Protein AF-A0A507SYB5-F1 (afdb_monomer)

Mean predicted aligned error: 3.6 Å

Sequence (78 aa):
MQKIVIGNETNINKALKNFELEL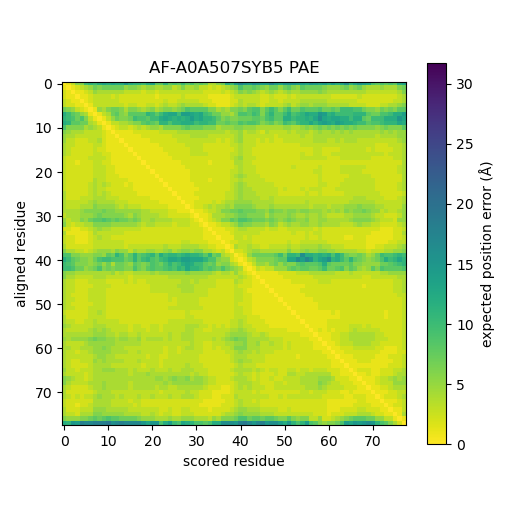DECWESGADNIEVYLIHQDSQNMWNSLLKYLQEHSDEFKYEVVKEFEKLLINFVI

Foldseek 3Di:
DAEAEQAPDPDLVVSVVVVVVVVVVCVVVVHFKYKYFYRHPCLPVSQVVVVVVCVVVVCQWDKDPPDPSTIMMIGGDD

Structure (mmCIF, N/CA/C/O backbone):
data_AF-A0A507SYB5-F1
#
_entry.id   AF-A0A507SYB5-F1
#
loop_
_atom_site.group_PDB
_atom_site.id
_atom_site.type_symbol
_atom_site.label_atom_id
_atom_site.label_alt_id
_atom_site.label_comp_id
_atom_site.label_asym_id
_atom_site.label_entity_id
_atom_site.label_seq_id
_atom_site.pdbx_PDB_ins_code
_atom_site.Cartn_x
_atom_site.Cartn_y
_atom_site.Cartn_z
_atom_site.occupancy
_atom_site.B_iso_or_equiv
_atom_site.auth_seq_id
_atom_site.auth_comp_id
_atom_site.auth_asym_id
_atom_site.auth_atom_id
_atom_site.pdbx_PDB_model_num
ATOM 1 N N . MET A 1 1 ? 3.688 -13.802 -7.674 1.00 69.62 1 MET A N 1
ATOM 2 C CA . MET A 1 1 ? 2.801 -12.711 -7.231 1.00 69.62 1 MET A CA 1
ATOM 3 C C . MET A 1 1 ? 2.954 -12.610 -5.727 1.00 69.62 1 MET A C 1
ATOM 5 O O . MET A 1 1 ? 2.708 -13.608 -5.056 1.00 69.62 1 MET A O 1
ATOM 9 N N . GLN A 1 2 ? 3.486 -11.488 -5.245 1.00 87.94 2 GLN A N 1
ATOM 10 C CA . GLN A 1 2 ? 3.711 -11.243 -3.815 1.00 87.94 2 GLN A CA 1
ATOM 11 C C . GLN A 1 2 ? 2.408 -10.775 -3.154 1.00 87.94 2 GLN A C 1
ATOM 13 O O . GLN A 1 2 ? 1.494 -10.314 -3.843 1.00 87.94 2 GLN A O 1
ATOM 18 N N . LYS A 1 3 ? 2.307 -10.917 -1.831 1.00 92.44 3 LYS A N 1
ATOM 19 C CA . LYS A 1 3 ? 1.116 -10.535 -1.067 1.00 92.44 3 LYS A CA 1
ATOM 20 C C . LYS A 1 3 ? 1.507 -9.740 0.173 1.00 92.44 3 LYS A C 1
ATOM 22 O O . LYS A 1 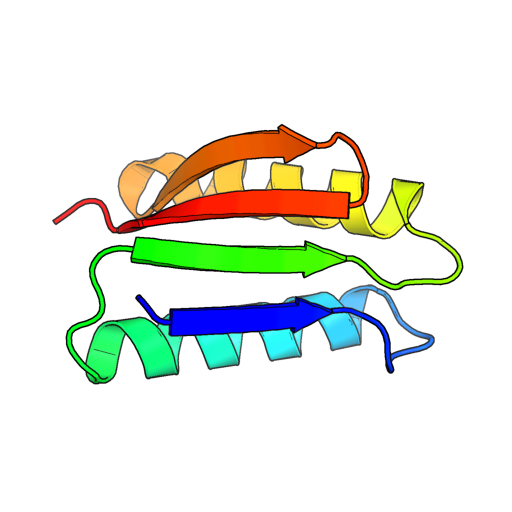3 ? 2.262 -10.256 0.987 1.00 92.44 3 LYS A O 1
ATOM 27 N N . ILE A 1 4 ? 0.880 -8.581 0.354 1.00 91.50 4 ILE A N 1
ATOM 28 C CA . ILE A 1 4 ? 0.991 -7.743 1.552 1.00 91.50 4 ILE A CA 1
ATOM 29 C C . ILE A 1 4 ? -0.355 -7.731 2.284 1.00 91.50 4 ILE A C 1
ATOM 31 O O . ILE A 1 4 ? -1.420 -7.651 1.663 1.00 91.50 4 ILE A O 1
ATOM 35 N N . VAL A 1 5 ? -0.332 -7.845 3.613 1.00 91.69 5 VAL A N 1
ATOM 36 C CA . VAL A 1 5 ? -1.539 -7.815 4.454 1.00 91.69 5 VAL A CA 1
ATOM 37 C C . VAL A 1 5 ? -1.398 -6.733 5.511 1.00 91.69 5 VAL A C 1
ATOM 39 O O . VAL A 1 5 ? -0.586 -6.850 6.419 1.00 91.69 5 VAL A O 1
ATOM 42 N N . ILE A 1 6 ? -2.255 -5.720 5.433 1.00 87.81 6 ILE A N 1
ATOM 43 C CA . ILE A 1 6 ? -2.288 -4.590 6.359 1.00 87.81 6 ILE A CA 1
ATOM 44 C C . ILE A 1 6 ? -3.452 -4.800 7.325 1.00 87.81 6 ILE A C 1
ATOM 46 O O . ILE A 1 6 ? -4.606 -4.802 6.897 1.00 87.81 6 ILE A O 1
ATOM 50 N N . GLY A 1 7 ? -3.199 -4.976 8.623 1.00 80.88 7 GLY A N 1
ATOM 51 C CA . GLY A 1 7 ? -4.307 -5.250 9.550 1.00 80.88 7 GLY A CA 1
ATOM 52 C C . GLY A 1 7 ? -3.975 -5.509 11.015 1.00 80.88 7 GLY A C 1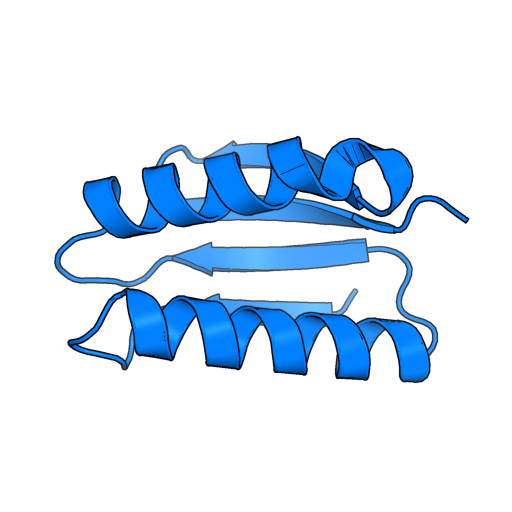
ATOM 53 O O . GLY A 1 7 ? -4.885 -5.534 11.841 1.00 80.88 7 GLY A O 1
ATOM 54 N N . ASN A 1 8 ? -2.702 -5.676 11.370 1.00 71.31 8 ASN A N 1
ATOM 55 C CA . ASN A 1 8 ? -2.308 -5.973 12.752 1.00 71.31 8 ASN A CA 1
ATOM 56 C C . ASN A 1 8 ? -1.944 -4.714 13.552 1.00 71.31 8 ASN A C 1
ATOM 58 O O . ASN A 1 8 ? -1.770 -4.758 14.771 1.00 71.31 8 ASN A O 1
ATOM 62 N N . GLU A 1 9 ? -1.805 -3.582 12.877 1.00 75.81 9 GLU A N 1
ATOM 63 C CA . GLU A 1 9 ? -1.401 -2.316 13.455 1.00 75.81 9 GLU A CA 1
ATOM 64 C C . GLU A 1 9 ? -2.619 -1.539 13.940 1.00 75.81 9 GLU A C 1
ATOM 66 O O . GLU A 1 9 ? 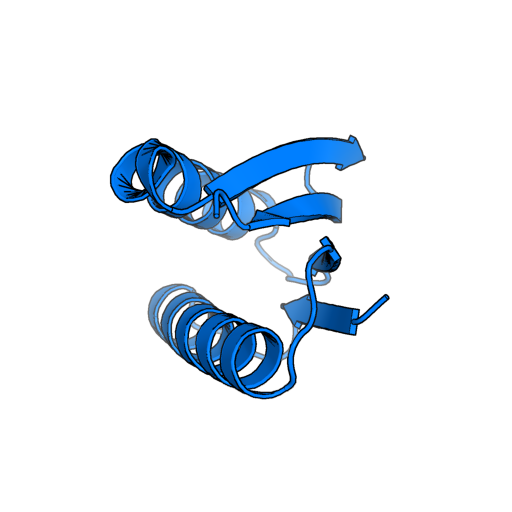-3.603 -1.427 13.236 1.00 75.81 9 GLU A O 1
ATOM 71 N N . THR A 1 10 ? -2.555 -0.938 15.128 1.00 72.69 10 THR A N 1
ATOM 72 C CA . THR A 1 10 ? -3.600 -0.005 15.605 1.00 72.69 10 THR A CA 1
ATOM 73 C C . THR A 1 10 ? -3.349 1.434 15.135 1.00 72.69 10 THR A C 1
ATOM 75 O O . THR A 1 10 ? -4.170 2.322 15.345 1.00 72.69 10 THR A O 1
ATOM 78 N N . ASN A 1 11 ? -2.173 1.697 14.554 1.00 84.94 11 ASN A N 1
ATOM 79 C CA . ASN A 1 11 ? -1.722 3.022 14.141 1.00 84.94 11 ASN A CA 1
ATOM 80 C C . ASN A 1 11 ? -1.466 3.035 12.631 1.00 84.94 11 ASN A C 1
ATOM 82 O O . ASN A 1 11 ? -0.522 2.400 12.160 1.00 84.94 11 ASN A O 1
ATOM 86 N N . ILE A 1 12 ? -2.266 3.820 11.911 1.00 84.56 12 ILE A N 1
ATOM 87 C CA . ILE A 1 12 ? -2.238 3.949 10.448 1.00 84.56 12 ILE A CA 1
ATOM 88 C C . ILE A 1 12 ? -0.855 4.367 9.933 1.00 84.56 12 ILE A C 1
ATOM 90 O O . ILE A 1 12 ? -0.363 3.792 8.971 1.00 84.56 12 ILE A O 1
ATOM 94 N N . ASN A 1 13 ? -0.171 5.300 10.602 1.00 88.25 13 ASN A N 1
ATOM 95 C CA . ASN A 1 13 ? 1.156 5.750 10.163 1.00 88.25 13 ASN A CA 1
ATOM 96 C C . ASN A 1 13 ? 2.207 4.643 10.288 1.00 88.25 13 ASN A C 1
ATOM 98 O O . ASN A 1 13 ? 3.153 4.592 9.509 1.00 88.25 13 ASN A O 1
ATOM 102 N N . LYS A 1 14 ? 2.066 3.767 11.289 1.00 89.25 14 LYS A N 1
ATOM 103 C CA . LYS A 1 14 ? 2.950 2.608 11.434 1.00 89.25 14 LYS A CA 1
ATOM 104 C C . LYS A 1 14 ? 2.626 1.549 10.379 1.00 89.25 14 LYS A C 1
ATOM 106 O O . LYS A 1 14 ? 3.549 1.001 9.793 1.00 89.25 14 LYS A O 1
ATOM 111 N N . ALA A 1 15 ? 1.340 1.309 10.131 1.00 89.38 15 ALA A N 1
ATOM 112 C CA . ALA A 1 15 ? 0.875 0.392 9.097 1.00 89.38 15 ALA A CA 1
ATOM 113 C C . ALA A 1 15 ? 1.387 0.801 7.709 1.00 89.38 15 ALA A C 1
ATOM 115 O O . ALA A 1 15 ? 1.895 -0.038 6.976 1.00 89.38 15 ALA A O 1
ATOM 116 N N . LEU A 1 16 ? 1.325 2.098 7.384 1.00 90.62 16 LEU A N 1
ATOM 117 C CA . LEU A 1 16 ? 1.798 2.623 6.105 1.00 90.62 16 LEU A CA 1
ATOM 118 C C . LEU A 1 16 ? 3.319 2.490 5.951 1.00 90.62 16 LEU A C 1
ATOM 120 O O . LEU A 1 16 ? 3.778 2.033 4.917 1.00 90.62 16 LEU A O 1
ATOM 124 N N . LYS A 1 17 ? 4.097 2.776 7.000 1.00 91.75 17 LYS A N 1
ATOM 125 C CA . LYS A 1 17 ? 5.555 2.565 6.971 1.00 91.75 17 LYS A CA 1
ATOM 126 C C . LYS A 1 17 ? 5.950 1.100 6.807 1.00 91.75 17 LYS A C 1
ATOM 128 O O . LYS A 1 17 ? 6.910 0.805 6.112 1.00 91.75 17 LYS A O 1
ATOM 133 N N . ASN A 1 18 ? 5.243 0.187 7.473 1.00 91.88 18 ASN A N 1
ATOM 134 C CA . ASN A 1 18 ? 5.473 -1.246 7.286 1.00 91.88 18 ASN A CA 1
ATOM 135 C C . ASN A 1 18 ? 5.148 -1.657 5.844 1.00 91.88 18 ASN A C 1
ATOM 137 O O . ASN A 1 18 ? 5.912 -2.388 5.231 1.00 91.88 18 ASN A O 1
ATOM 141 N N . PHE A 1 19 ? 4.047 -1.135 5.302 1.00 92.62 19 PHE A N 1
ATOM 142 C CA . PHE A 1 19 ? 3.654 -1.351 3.918 1.00 92.62 19 PHE A CA 1
ATOM 143 C C . PHE A 1 19 ? 4.708 -0.845 2.917 1.00 92.62 19 PHE A C 1
ATOM 145 O O . PHE A 1 19 ? 5.043 -1.576 1.995 1.00 92.62 19 PHE A O 1
ATOM 152 N N . GLU A 1 20 ? 5.259 0.355 3.119 1.00 92.94 20 GLU A N 1
ATOM 153 C CA . GLU A 1 20 ? 6.361 0.904 2.310 1.00 92.94 20 GLU A CA 1
ATOM 154 C C . GLU A 1 20 ? 7.580 -0.032 2.312 1.00 92.94 20 GLU A C 1
ATOM 156 O O . GLU A 1 20 ? 8.081 -0.397 1.255 1.00 92.94 20 GLU A O 1
ATOM 161 N N . LEU A 1 21 ? 8.001 -0.500 3.492 1.00 93.19 21 LEU A N 1
ATOM 162 C CA . LEU A 1 21 ? 9.121 -1.439 3.609 1.00 93.19 21 LEU A CA 1
ATOM 163 C C . LEU A 1 21 ? 8.842 -2.770 2.895 1.00 93.19 21 LEU A C 1
ATOM 165 O O . LEU A 1 21 ? 9.719 -3.304 2.225 1.00 93.19 21 LEU A O 1
ATOM 169 N N . GLU A 1 22 ? 7.62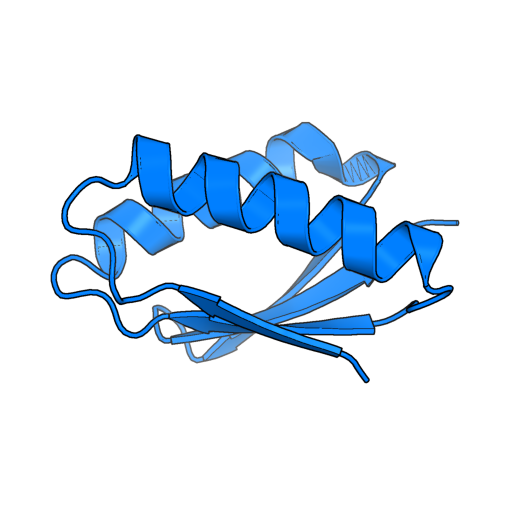4 -3.303 3.010 1.00 93.75 22 GLU A N 1
ATOM 170 C CA . GLU A 1 22 ? 7.243 -4.533 2.309 1.00 93.75 22 GLU A CA 1
ATOM 171 C C . GLU A 1 22 ? 7.190 -4.345 0.782 1.00 93.75 22 GLU A C 1
ATOM 173 O O . GLU A 1 22 ? 7.502 -5.283 0.045 1.00 93.75 22 GLU A O 1
ATOM 178 N N . LEU A 1 23 ? 6.822 -3.155 0.285 1.00 92.25 23 LEU A N 1
ATOM 179 C CA . LEU A 1 23 ? 6.906 -2.831 -1.143 1.00 92.25 23 LEU A CA 1
ATOM 180 C C . LEU A 1 23 ? 8.357 -2.842 -1.629 1.00 92.25 23 LEU A C 1
ATOM 182 O O . LEU A 1 23 ? 8.636 -3.477 -2.647 1.00 92.25 23 LEU A O 1
ATOM 186 N N . ASP A 1 24 ? 9.264 -2.198 -0.895 1.00 91.81 24 ASP A N 1
ATOM 187 C CA . ASP A 1 24 ? 10.691 -2.158 -1.229 1.00 91.81 24 ASP A CA 1
ATOM 188 C C . ASP A 1 24 ? 11.285 -3.574 -1.267 1.00 91.81 24 ASP A C 1
ATOM 190 O O . ASP A 1 24 ? 11.925 -3.961 -2.245 1.00 91.81 24 ASP A O 1
ATOM 194 N N . GLU A 1 25 ? 10.991 -4.401 -0.259 1.00 92.50 25 GLU A N 1
ATOM 195 C CA . GLU A 1 25 ? 11.420 -5.805 -0.228 1.00 92.50 25 GLU A CA 1
ATOM 196 C C . GLU A 1 25 ? 10.854 -6.607 -1.412 1.00 92.50 25 GLU A C 1
ATOM 198 O O . GLU A 1 25 ? 11.551 -7.424 -2.027 1.00 92.50 25 GLU A O 1
ATOM 203 N N . CYS A 1 26 ? 9.585 -6.378 -1.770 1.00 91.56 26 CYS A N 1
ATOM 204 C CA . CYS A 1 26 ? 8.976 -7.019 -2.931 1.00 91.56 26 CYS A CA 1
ATOM 205 C C . CYS A 1 26 ? 9.685 -6.608 -4.228 1.00 91.56 26 CYS A C 1
ATOM 207 O O . CYS A 1 26 ? 9.974 -7.479 -5.055 1.00 91.56 26 CYS A O 1
ATOM 209 N N . TRP A 1 27 ? 10.001 -5.325 -4.390 1.00 90.06 27 TRP A N 1
ATOM 210 C CA . TRP A 1 27 ? 10.724 -4.813 -5.549 1.00 90.06 27 TRP A CA 1
ATOM 211 C C . TRP A 1 27 ? 12.132 -5.403 -5.655 1.00 90.06 27 TRP A C 1
ATOM 213 O O . TRP A 1 27 ? 12.497 -5.948 -6.697 1.00 90.06 27 TRP A O 1
ATOM 223 N N . GLU A 1 28 ? 12.894 -5.395 -4.558 1.00 90.44 28 GLU A N 1
ATOM 224 C CA . GLU A 1 28 ? 14.236 -5.986 -4.490 1.00 90.44 28 GLU A CA 1
ATOM 225 C C . GLU A 1 28 ? 14.225 -7.492 -4.790 1.00 90.44 28 GLU A C 1
ATOM 227 O O . GLU A 1 28 ? 15.170 -8.030 -5.373 1.00 90.44 28 GLU A O 1
ATOM 232 N N . SER A 1 29 ? 13.130 -8.182 -4.451 1.00 89.44 29 SER A N 1
ATOM 233 C CA . SER A 1 29 ? 12.925 -9.596 -4.789 1.00 89.44 29 SER A CA 1
ATOM 234 C C . SER A 1 29 ? 12.581 -9.851 -6.267 1.00 89.44 29 SER A C 1
ATOM 236 O O . SER A 1 29 ? 12.458 -11.009 -6.674 1.00 89.44 29 SER A O 1
ATOM 238 N N . GLY A 1 30 ? 12.430 -8.796 -7.075 1.00 87.94 30 GLY A N 1
ATOM 239 C CA . GLY A 1 30 ? 12.047 -8.868 -8.486 1.00 87.94 30 GLY A CA 1
ATOM 240 C C . GLY A 1 30 ? 10.555 -9.122 -8.703 1.00 87.94 30 GLY A C 1
ATOM 241 O O . GLY A 1 30 ? 10.177 -9.758 -9.687 1.00 87.94 30 GLY A O 1
ATOM 242 N N . ALA A 1 31 ? 9.697 -8.709 -7.766 1.00 88.38 31 ALA A N 1
ATOM 243 C CA . ALA A 1 31 ? 8.257 -8.825 -7.940 1.00 88.38 31 ALA A CA 1
ATOM 244 C C . ALA A 1 31 ? 7.715 -7.664 -8.777 1.00 88.38 31 ALA A C 1
ATOM 246 O O . ALA A 1 31 ? 7.871 -6.512 -8.406 1.00 88.38 31 ALA A O 1
ATOM 247 N N . ASP A 1 32 ? 6.989 -7.981 -9.849 1.00 86.00 32 ASP A N 1
ATOM 248 C CA . ASP A 1 32 ? 6.354 -6.951 -10.687 1.00 86.00 32 ASP A CA 1
ATOM 249 C C . ASP A 1 32 ? 4.936 -6.594 -10.222 1.00 86.00 32 ASP A C 1
ATOM 251 O O . ASP A 1 32 ? 4.454 -5.494 -10.479 1.00 86.00 32 ASP A O 1
ATOM 255 N N . ASN A 1 33 ? 4.253 -7.535 -9.555 1.00 90.75 33 ASN A N 1
ATOM 256 C CA . ASN A 1 33 ? 2.855 -7.400 -9.144 1.00 90.75 33 ASN A CA 1
ATOM 257 C C . ASN A 1 33 ? 2.652 -7.888 -7.701 1.00 90.75 33 ASN A C 1
ATOM 259 O O . ASN A 1 33 ? 3.092 -8.991 -7.328 1.00 90.75 33 ASN A O 1
ATOM 263 N N . ILE A 1 34 ? 1.917 -7.094 -6.927 1.00 94.31 34 ILE A N 1
ATOM 264 C CA . ILE A 1 34 ? 1.644 -7.284 -5.505 1.00 94.31 34 ILE A CA 1
ATOM 265 C C . ILE A 1 34 ? 0.137 -7.238 -5.268 1.00 94.31 34 ILE A C 1
ATOM 267 O O . ILE A 1 34 ? -0.548 -6.311 -5.693 1.00 94.31 34 ILE A O 1
ATOM 271 N N . GLU A 1 35 ? -0.386 -8.218 -4.535 1.00 94.88 35 GLU A N 1
ATOM 272 C CA . GLU A 1 35 ? -1.733 -8.133 -3.977 1.00 94.88 35 GLU A CA 1
ATOM 273 C C . GLU A 1 35 ? -1.693 -7.560 -2.563 1.00 94.88 35 GLU A C 1
ATOM 275 O O . GLU A 1 35 ? -1.051 -8.127 -1.680 1.00 94.88 35 GLU A O 1
ATOM 280 N N . VAL A 1 36 ? -2.444 -6.494 -2.313 1.00 93.25 36 VAL A N 1
ATOM 281 C CA . VAL A 1 36 ? -2.559 -5.892 -0.984 1.00 93.25 36 VAL A CA 1
ATOM 282 C C . VAL A 1 36 ? -3.944 -6.161 -0.424 1.00 93.25 36 VAL A C 1
ATOM 284 O O . VAL A 1 36 ? -4.954 -5.923 -1.090 1.00 93.25 36 VAL A O 1
ATOM 287 N N . TYR A 1 37 ? -3.985 -6.650 0.812 1.00 92.94 37 TYR A N 1
ATOM 288 C CA . TYR A 1 37 ? -5.209 -6.944 1.546 1.00 92.94 37 TYR A CA 1
ATOM 289 C C . TYR A 1 37 ? -5.291 -6.064 2.789 1.00 92.94 37 TYR A C 1
ATOM 291 O O . TYR A 1 37 ? -4.367 -6.056 3.599 1.00 92.94 37 TYR A O 1
ATOM 299 N N . LEU A 1 38 ? -6.407 -5.364 2.961 1.00 89.81 38 LEU A N 1
ATOM 300 C CA . LEU A 1 38 ? -6.697 -4.568 4.145 1.00 89.81 38 LEU A CA 1
ATOM 301 C C . LEU A 1 38 ? -7.652 -5.338 5.055 1.00 89.81 38 LEU A C 1
ATOM 303 O O . LEU A 1 38 ? -8.782 -5.652 4.689 1.00 89.81 38 LEU A O 1
ATOM 307 N N . ILE A 1 39 ? -7.182 -5.627 6.262 1.00 85.25 39 ILE A N 1
ATOM 308 C CA . ILE A 1 39 ? -7.914 -6.289 7.344 1.00 85.25 39 ILE A CA 1
ATOM 309 C C . ILE A 1 39 ? -7.764 -5.420 8.601 1.00 85.25 39 ILE A C 1
ATOM 311 O O . ILE A 1 39 ? -7.315 -5.876 9.647 1.00 85.25 39 ILE A O 1
ATOM 315 N N . HIS A 1 40 ? -8.061 -4.127 8.483 1.00 77.00 40 HIS A N 1
ATOM 316 C CA . HIS A 1 40 ? -7.877 -3.152 9.557 1.00 77.00 40 HIS A CA 1
ATOM 317 C C . HIS A 1 40 ? -9.232 -2.765 10.174 1.00 77.00 40 HIS A C 1
ATOM 319 O O . HIS A 1 40 ? -10.248 -2.728 9.490 1.00 77.00 40 HIS A O 1
ATOM 325 N N . GLN A 1 41 ? -9.285 -2.462 11.476 1.00 68.94 41 GLN A N 1
ATOM 326 C CA . GLN A 1 41 ? -10.549 -2.057 12.125 1.00 68.94 41 GLN A CA 1
ATOM 327 C C . GLN A 1 41 ? -11.066 -0.699 11.622 1.00 68.94 41 GLN A C 1
ATOM 329 O O . GLN A 1 41 ? -12.269 -0.457 11.602 1.00 68.94 41 GLN A O 1
ATOM 334 N N . ASP A 1 42 ? -10.151 0.162 11.182 1.00 81.06 42 ASP A N 1
ATOM 335 C CA . ASP A 1 42 ? -10.422 1.430 10.503 1.00 81.06 42 ASP A CA 1
ATOM 336 C C . ASP A 1 42 ? -9.981 1.328 9.034 1.00 81.06 42 ASP A C 1
ATOM 338 O O . ASP A 1 42 ? -9.021 1.972 8.600 1.00 81.06 42 ASP A O 1
ATOM 342 N N . SER A 1 43 ? -10.602 0.403 8.291 1.00 75.75 43 SER A N 1
ATOM 343 C CA . SER A 1 43 ? -10.264 0.159 6.883 1.00 75.75 43 SER A CA 1
ATOM 344 C C . SER A 1 43 ? -10.423 1.408 6.023 1.00 75.75 43 SER A C 1
ATOM 346 O O . SER A 1 43 ? -9.679 1.562 5.065 1.00 75.75 43 SER A O 1
ATOM 348 N N . GLN A 1 44 ? -11.345 2.317 6.353 1.00 86.56 44 GLN A N 1
ATOM 349 C CA . GLN A 1 44 ? -11.610 3.496 5.530 1.00 86.56 44 GLN A CA 1
ATOM 350 C C . GLN A 1 44 ? -10.472 4.520 5.593 1.00 86.56 44 GLN A C 1
ATOM 352 O O . GLN A 1 44 ? -10.008 4.979 4.548 1.00 86.56 44 GLN A O 1
ATOM 357 N N . ASN A 1 45 ? -9.989 4.870 6.790 1.00 88.25 45 ASN A N 1
ATOM 358 C CA . ASN A 1 45 ? -8.878 5.815 6.895 1.00 88.25 45 ASN A CA 1
ATOM 359 C C . ASN A 1 45 ? -7.577 5.206 6.367 1.00 88.25 45 ASN A C 1
ATOM 361 O O . ASN A 1 45 ? -6.855 5.878 5.633 1.00 88.25 45 ASN A O 1
ATOM 365 N N . MET A 1 46 ? -7.318 3.924 6.658 1.00 89.44 46 MET A N 1
ATOM 366 C CA . MET A 1 46 ? -6.158 3.219 6.107 1.00 89.44 46 MET A CA 1
ATOM 367 C C . MET A 1 46 ? -6.200 3.183 4.576 1.00 89.44 46 MET A C 1
ATOM 369 O O . MET A 1 46 ? -5.204 3.482 3.927 1.00 89.44 46 MET A O 1
ATOM 373 N N . TRP A 1 47 ? -7.361 2.875 3.994 1.00 91.19 47 TRP A N 1
ATOM 374 C CA . TRP A 1 47 ? -7.568 2.868 2.549 1.00 91.19 47 TRP A CA 1
ATOM 375 C C . TRP A 1 47 ? -7.283 4.229 1.919 1.00 91.19 47 TRP A C 1
ATOM 377 O O . TRP A 1 47 ? -6.531 4.311 0.955 1.00 91.19 47 TRP A O 1
ATOM 387 N N . ASN A 1 48 ? -7.822 5.308 2.491 1.00 91.88 48 ASN A N 1
ATOM 388 C CA . ASN A 1 48 ? -7.581 6.659 1.987 1.00 91.88 48 ASN A CA 1
ATOM 389 C C . ASN A 1 48 ? -6.099 7.048 2.070 1.00 91.88 48 ASN A C 1
ATOM 391 O O . ASN A 1 48 ? -5.568 7.626 1.124 1.00 91.88 48 ASN A O 1
ATOM 395 N N . SER A 1 49 ? -5.425 6.718 3.175 1.00 92.19 49 SER A N 1
ATOM 396 C CA . SER A 1 49 ? -3.984 6.945 3.331 1.00 92.19 49 SER A CA 1
ATOM 397 C C . SER A 1 49 ? -3.164 6.153 2.315 1.00 92.19 49 SER A C 1
ATOM 399 O O . SER A 1 49 ? -2.247 6.704 1.715 1.00 92.19 49 SER A O 1
ATOM 401 N N . LEU A 1 50 ? -3.525 4.892 2.084 1.00 92.25 50 LEU A N 1
ATOM 402 C CA . LEU A 1 50 ? -2.856 4.016 1.131 1.00 92.25 50 LEU A CA 1
ATOM 403 C C . LEU A 1 50 ? -3.037 4.498 -0.313 1.00 92.25 50 LEU A C 1
ATOM 405 O O . LEU A 1 50 ? -2.067 4.610 -1.052 1.00 92.25 50 LEU A O 1
ATOM 409 N N . LEU A 1 51 ? -4.267 4.833 -0.713 1.00 93.94 51 LEU A N 1
ATOM 410 C CA . LEU A 1 51 ? -4.533 5.377 -2.045 1.00 93.94 51 LEU A CA 1
ATOM 411 C C . LEU A 1 51 ? -3.810 6.701 -2.265 1.00 93.94 51 LEU A C 1
ATOM 413 O O . LEU A 1 51 ? -3.284 6.929 -3.350 1.00 93.94 51 LEU A O 1
ATOM 417 N N . LYS A 1 52 ? -3.769 7.560 -1.242 1.00 94.62 52 LYS A N 1
ATOM 418 C CA . LYS A 1 52 ? -3.027 8.816 -1.306 1.00 94.62 52 LYS A CA 1
ATOM 419 C C . LYS A 1 52 ? -1.536 8.562 -1.539 1.00 94.62 52 LYS A C 1
ATOM 421 O O . LYS A 1 52 ? -0.981 9.160 -2.450 1.00 94.62 52 LYS A O 1
ATOM 426 N N . TYR A 1 53 ? -0.929 7.650 -0.780 1.00 93.56 53 TYR A N 1
ATOM 427 C CA . TYR A 1 53 ? 0.466 7.251 -0.974 1.00 93.56 53 TYR A CA 1
ATOM 428 C C . TYR A 1 53 ? 0.715 6.762 -2.412 1.00 93.56 53 TYR A C 1
ATOM 430 O O . TYR A 1 53 ? 1.577 7.285 -3.109 1.00 93.56 53 TYR A O 1
ATOM 438 N N . LEU A 1 54 ? -0.111 5.840 -2.916 1.00 93.88 54 LEU A N 1
ATOM 439 C CA . LEU A 1 54 ? 0.044 5.306 -4.275 1.00 93.88 54 LEU A CA 1
ATOM 440 C C . LEU A 1 54 ? -0.165 6.364 -5.371 1.00 93.88 54 LEU A C 1
ATOM 442 O O . LEU A 1 54 ? 0.397 6.252 -6.455 1.00 93.88 54 LEU A O 1
ATOM 446 N N . GLN A 1 55 ? -0.984 7.386 -5.116 1.00 94.12 55 GLN A N 1
ATOM 447 C CA . GLN A 1 55 ? -1.151 8.523 -6.024 1.00 94.12 55 GLN A CA 1
ATOM 448 C C . GLN A 1 55 ? 0.054 9.471 -5.989 1.00 94.12 55 GLN A C 1
ATOM 450 O O . GLN A 1 55 ? 0.454 9.973 -7.038 1.00 94.12 55 GLN A O 1
ATOM 455 N N . GLU A 1 56 ? 0.622 9.718 -4.807 1.00 94.88 56 GLU A N 1
ATOM 456 C CA . GLU A 1 56 ? 1.825 10.542 -4.632 1.00 94.88 56 GLU A CA 1
ATOM 457 C C . GLU A 1 56 ? 3.050 9.906 -5.310 1.00 94.88 56 GLU A C 1
ATOM 459 O O . GLU A 1 56 ? 3.873 10.640 -5.846 1.00 94.88 56 GLU A O 1
ATOM 464 N N . HIS A 1 57 ? 3.096 8.572 -5.381 1.00 93.06 57 HIS A N 1
ATOM 465 C CA . HIS A 1 57 ? 4.148 7.778 -6.030 1.00 93.06 57 HIS A CA 1
ATOM 466 C C . HIS A 1 57 ? 3.689 7.127 -7.352 1.00 93.06 57 HIS A C 1
ATOM 468 O O . HIS A 1 57 ? 4.046 5.995 -7.681 1.00 93.06 57 HIS A O 1
ATOM 474 N N . SER A 1 58 ? 2.836 7.813 -8.119 1.00 92.94 58 SER A N 1
ATOM 475 C CA . SER A 1 58 ? 2.263 7.269 -9.368 1.00 92.94 58 SER A CA 1
ATOM 476 C C . SER A 1 58 ? 3.264 7.067 -10.519 1.00 92.94 58 SER A C 1
ATOM 478 O O . SER A 1 58 ? 2.943 6.430 -11.525 1.00 92.94 58 SER A O 1
ATOM 480 N N . ASP A 1 59 ? 4.464 7.627 -10.393 1.00 91.75 59 ASP A N 1
ATOM 481 C CA . ASP A 1 59 ? 5.607 7.389 -11.269 1.00 91.75 59 ASP A CA 1
ATOM 482 C C . ASP A 1 59 ? 6.294 6.046 -10.991 1.00 91.75 59 ASP A C 1
ATOM 484 O O . ASP A 1 59 ? 6.850 5.460 -11.917 1.00 91.75 59 ASP A O 1
ATOM 488 N N . GLU A 1 60 ? 6.186 5.536 -9.763 1.00 89.94 60 GLU A N 1
ATOM 489 C CA . GLU A 1 60 ? 6.765 4.263 -9.316 1.00 89.94 60 GLU A CA 1
ATOM 490 C C . GLU A 1 60 ? 5.735 3.122 -9.325 1.00 89.94 60 GLU A C 1
ATOM 492 O O . GLU A 1 60 ? 6.071 1.962 -9.579 1.00 89.94 60 GLU A O 1
ATOM 497 N N . PHE A 1 61 ? 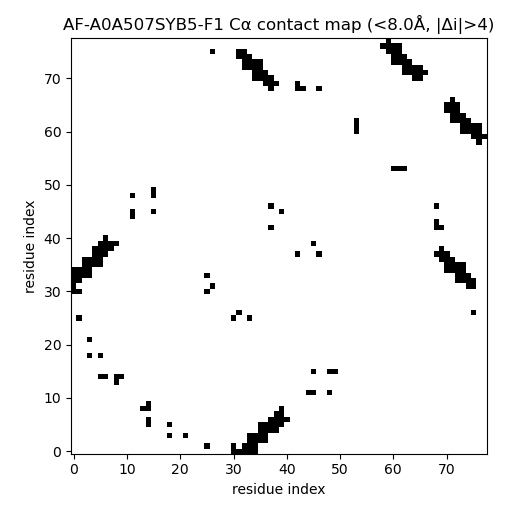4.456 3.437 -9.093 1.00 92.75 61 PHE A N 1
ATOM 498 C CA . PHE A 1 61 ? 3.402 2.441 -8.910 1.00 92.75 61 PHE A CA 1
ATOM 499 C C . PHE A 1 61 ? 2.161 2.719 -9.757 1.00 92.75 61 PHE A C 1
ATOM 501 O O . PHE A 1 61 ? 1.668 3.839 -9.878 1.00 92.75 61 PHE A O 1
ATOM 508 N N . LYS A 1 62 ? 1.561 1.644 -10.265 1.00 94.00 62 LYS A N 1
ATOM 509 C CA . LYS A 1 62 ? 0.171 1.620 -10.734 1.00 94.00 62 LYS A CA 1
ATOM 510 C C . LYS A 1 62 ? -0.639 0.735 -9.816 1.00 94.00 62 LYS A C 1
ATOM 512 O O . LYS A 1 62 ? -0.146 -0.299 -9.381 1.00 94.00 62 LYS A O 1
ATOM 517 N N . TYR A 1 63 ? -1.895 1.090 -9.575 1.00 94.56 63 TYR A N 1
ATOM 518 C CA . TYR A 1 63 ? -2.780 0.246 -8.786 1.00 94.56 63 TYR A CA 1
ATOM 519 C C . TYR A 1 63 ? -4.151 0.059 -9.422 1.00 94.56 63 TYR A C 1
ATOM 521 O O . TYR A 1 63 ? -4.644 0.908 -10.165 1.00 94.56 63 TYR A O 1
ATOM 529 N N . GLU A 1 64 ? -4.773 -1.065 -9.086 1.00 94.94 64 GLU A N 1
ATOM 530 C CA . GLU A 1 64 ? -6.146 -1.402 -9.434 1.00 94.94 64 GLU A CA 1
ATOM 531 C C . GLU A 1 64 ? -6.916 -1.766 -8.165 1.00 94.94 64 GLU A C 1
ATOM 533 O O . GLU A 1 64 ? -6.489 -2.601 -7.366 1.00 94.94 64 GLU A O 1
ATOM 538 N N . VAL A 1 65 ? -8.079 -1.145 -7.981 1.00 94.06 65 VAL A N 1
ATOM 539 C CA . VAL A 1 65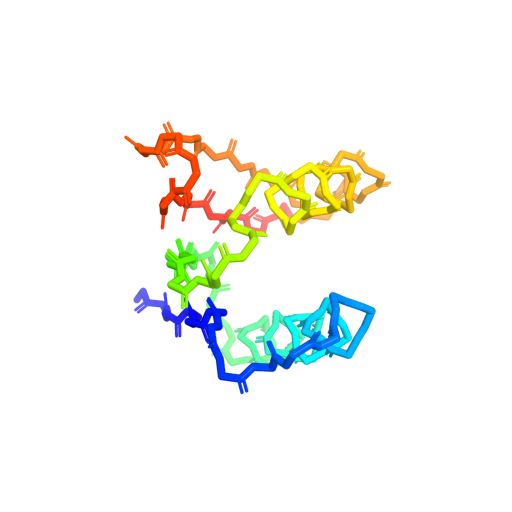 ? -8.994 -1.477 -6.887 1.00 94.06 65 VAL A CA 1
ATOM 540 C C . VAL A 1 65 ? -9.778 -2.730 -7.268 1.00 94.06 65 VAL A C 1
ATOM 542 O O . VAL A 1 65 ? -10.660 -2.677 -8.119 1.00 94.06 65 VAL A O 1
ATOM 545 N N . VAL A 1 66 ? -9.481 -3.852 -6.607 1.00 94.25 66 VAL A N 1
ATOM 546 C CA . VAL A 1 66 ? -10.204 -5.121 -6.811 1.00 94.25 66 VAL A CA 1
ATOM 547 C C . VAL A 1 66 ? -11.456 -5.177 -5.943 1.00 94.25 66 VAL A C 1
ATOM 549 O O . VAL A 1 66 ? -12.507 -5.644 -6.379 1.00 94.25 66 VAL A O 1
ATOM 552 N N . LYS A 1 67 ? -11.346 -4.716 -4.693 1.00 92.38 67 LYS A N 1
ATOM 553 C CA . LYS A 1 67 ? -12.461 -4.623 -3.753 1.00 92.38 67 LYS A CA 1
ATOM 554 C C . LYS A 1 67 ? -12.235 -3.439 -2.823 1.00 92.38 67 LYS A C 1
ATOM 556 O O . LYS A 1 67 ? -11.262 -3.418 -2.074 1.00 92.38 67 LYS A O 1
ATOM 561 N N . GLU A 1 68 ? -13.124 -2.457 -2.886 1.00 89.44 68 GLU A N 1
ATOM 562 C CA . GLU A 1 68 ? -13.020 -1.238 -2.083 1.00 89.44 68 GLU A CA 1
ATOM 563 C C . GLU A 1 68 ? -12.883 -1.563 -0.585 1.00 89.44 68 GLU A C 1
ATOM 565 O O . GLU A 1 68 ? -13.553 -2.464 -0.080 1.00 89.44 68 GLU A O 1
ATOM 570 N N . PHE A 1 69 ? -11.982 -0.856 0.100 1.00 89.25 69 PHE A N 1
ATOM 571 C CA . PHE A 1 69 ? -11.634 -1.030 1.521 1.00 89.25 69 PHE A CA 1
ATOM 572 C C . PHE A 1 69 ? -11.010 -2.374 1.918 1.00 89.25 69 PHE A C 1
ATOM 574 O O . PHE A 1 69 ? -10.711 -2.570 3.095 1.00 89.25 69 PHE A O 1
ATOM 581 N N . GLU A 1 70 ? -10.779 -3.286 0.972 1.00 90.06 70 GLU A N 1
ATOM 582 C CA . GLU A 1 70 ? -10.328 -4.645 1.282 1.00 90.06 70 GLU A CA 1
ATOM 583 C C . GLU A 1 70 ? -9.163 -5.124 0.420 1.00 90.06 70 GLU A C 1
ATOM 585 O O . GLU A 1 70 ? -8.286 -5.817 0.931 1.00 90.06 70 GLU A O 1
ATOM 590 N N . LYS A 1 71 ? -9.147 -4.823 -0.882 1.00 93.62 71 LYS A N 1
ATOM 591 C CA . LYS A 1 71 ? -8.172 -5.405 -1.807 1.00 93.62 71 LYS A CA 1
ATOM 592 C C . LYS A 1 71 ? -7.812 -4.486 -2.966 1.00 93.62 71 LYS A C 1
ATOM 594 O O . LYS A 1 71 ? -8.685 -3.959 -3.659 1.00 93.62 71 LYS A O 1
ATOM 599 N N . LEU A 1 72 ? -6.518 -4.420 -3.250 1.00 94.69 72 LEU A N 1
ATOM 600 C CA . LEU A 1 72 ? -5.947 -3.769 -4.426 1.00 94.69 72 LEU A CA 1
ATOM 601 C C . LEU A 1 72 ? -4.769 -4.564 -4.988 1.00 94.69 72 LEU A C 1
ATOM 603 O O . LEU A 1 72 ? -4.136 -5.355 -4.289 1.00 94.69 72 LEU A O 1
ATOM 607 N N . LEU A 1 73 ? -4.517 -4.360 -6.273 1.00 94.69 73 LEU A N 1
ATOM 608 C CA . LEU A 1 73 ? -3.333 -4.840 -6.972 1.00 94.69 73 LEU A CA 1
ATOM 609 C C . LEU A 1 73 ? -2.408 -3.658 -7.196 1.00 94.69 73 LEU A C 1
ATOM 611 O O . LEU A 1 73 ? -2.883 -2.597 -7.587 1.00 94.69 73 LEU A O 1
ATOM 615 N N . ILE A 1 74 ? -1.116 -3.845 -6.961 1.00 94.50 74 ILE A N 1
ATOM 616 C CA . ILE A 1 74 ? -0.073 -2.866 -7.254 1.00 94.50 74 ILE A CA 1
ATOM 617 C C . ILE A 1 74 ? 0.883 -3.488 -8.251 1.00 94.50 74 ILE A C 1
ATOM 619 O O . ILE A 1 74 ? 1.328 -4.616 -8.058 1.00 94.50 74 ILE A O 1
ATOM 623 N N . ASN A 1 75 ? 1.215 -2.727 -9.283 1.00 93.94 75 ASN A N 1
ATOM 624 C CA . AS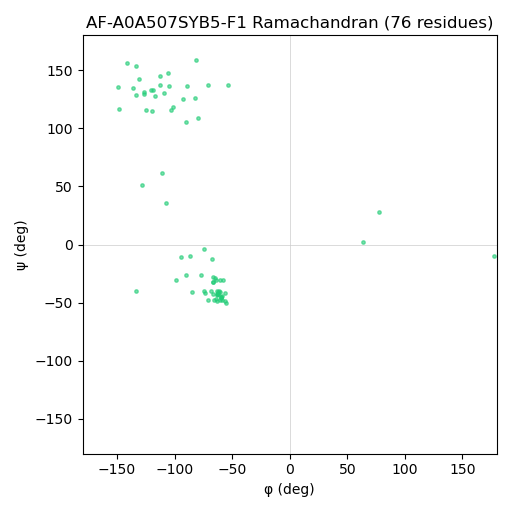N A 1 75 ? 2.216 -3.084 -10.267 1.00 93.94 75 ASN A CA 1
ATOM 625 C 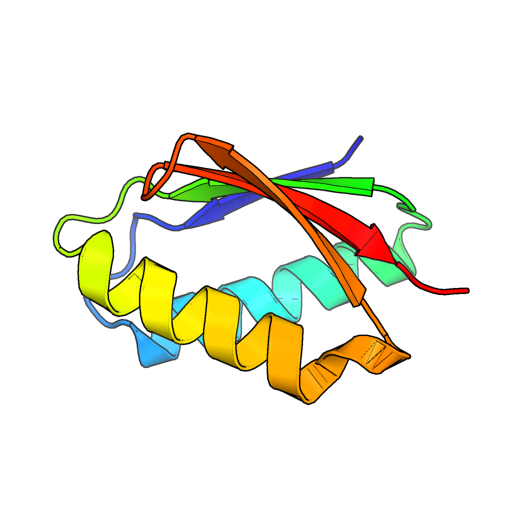C . ASN A 1 75 ? 3.309 -2.019 -10.254 1.00 93.94 75 ASN A C 1
ATOM 627 O O . ASN A 1 75 ? 2.997 -0.824 -10.287 1.00 93.94 75 ASN A O 1
ATOM 631 N N . PHE A 1 76 ? 4.568 -2.445 -10.235 1.00 89.69 76 PHE A N 1
ATOM 632 C CA . PHE A 1 76 ? 5.692 -1.521 -10.349 1.00 89.69 76 PHE A CA 1
ATOM 633 C C . PHE A 1 76 ? 5.777 -0.975 -11.771 1.00 89.69 76 PHE A C 1
ATOM 635 O O . PHE A 1 76 ? 5.598 -1.698 -12.756 1.00 89.69 76 PHE A O 1
ATOM 642 N N . VAL A 1 77 ? 6.026 0.323 -11.881 1.00 84.44 77 VAL A N 1
ATOM 643 C CA . VAL A 1 77 ? 6.308 0.988 -13.147 1.00 84.44 77 VAL A CA 1
ATOM 644 C C . VAL A 1 77 ? 7.820 0.926 -13.346 1.00 84.44 77 VAL A C 1
ATOM 646 O O . VAL A 1 77 ? 8.567 1.612 -12.659 1.00 84.44 77 VAL A O 1
ATOM 649 N N . ILE A 1 78 ? 8.258 0.046 -14.248 1.00 67.81 78 ILE A N 1
ATOM 650 C CA . ILE A 1 78 ? 9.669 -0.161 -14.619 1.00 67.81 78 ILE A CA 1
ATOM 651 C C . ILE A 1 78 ? 9.963 0.554 -15.938 1.00 67.81 78 ILE A C 1
ATOM 653 O O . ILE A 1 78 ? 9.098 0.475 -16.846 1.00 67.81 78 ILE A O 1
#

Radius of gyration: 11.43 Å; Cα contacts (8 Å, |Δi|>4): 112; chains: 1; bounding box: 27×23×30 Å

Nearest PDB structures (foldseek):
  6agb-assembly1_G  TM=6.458E-01  e=6.098E-02  Saccharomyces cerevisiae S288C
  9fmi-assembly1_A  TM=4.734E-01  e=7.436E-01  Psilocybe cubensis
  2h00-assembly1_A  TM=4.951E-01  e=2.686E+00  Homo sapiens
  6bwg-assembly1_A  TM=3.433E-01  e=6.950E-01  Mycobacterium tuberculosis H37Rv
  6bwh-assembly3_C  TM=3.182E-01  e=7.436E-01  Mycobacterium tuberculosis H37Rv

Solvent-accessible surface area (backbone atoms only — not comparable to full-atom values): 4348 Å² total; per-residue (Å²): 124,48,78,48,79,47,44,89,57,96,44,62,75,58,43,51,53,52,48,53,52,52,50,51,53,38,47,78,71,69,46,57,42,33,41,39,37,46,60,36,98,60,26,63,64,45,41,54,53,49,53,49,52,48,59,75,39,49,79,50,33,45,75,46,81,77,36,88,61,37,32,34,39,39,32,61,55,126

Secondary structure (DSSP, 8-state):
-EEEEE-S-S-HHHHHHHHHHHHHHHHHTT-SEEEEEE--TTHHHHHHHHHHHHHHTTTTEEEEEEETTTEEEEEE--

pLDDT: mean 89.14, std 6.52, range [67.81, 94.94]

Organism: NCBI:txid458208